Protein AF-A0A2V9C2P5-F1 (afdb_monomer_lite)

Structure (mmCIF, N/CA/C/O backbone):
data_AF-A0A2V9C2P5-F1
#
_entry.id   AF-A0A2V9C2P5-F1
#
loop_
_atom_site.group_PDB
_atom_site.id
_atom_site.type_symbol
_atom_site.label_atom_id
_atom_site.label_alt_id
_atom_site.label_comp_id
_atom_site.label_asym_id
_atom_site.label_entity_id
_atom_site.label_seq_id
_atom_site.pdbx_PDB_ins_code
_atom_site.Cartn_x
_atom_site.Cartn_y
_atom_site.Cartn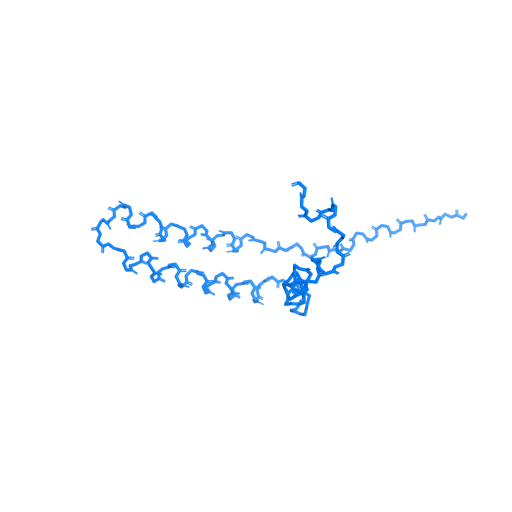_z
_atom_site.occupancy
_atom_site.B_iso_or_equiv
_atom_site.auth_seq_id
_atom_site.auth_comp_id
_atom_site.auth_asym_id
_atom_site.auth_atom_id
_atom_site.pdbx_PDB_model_num
ATOM 1 N N . MET A 1 1 ? -39.959 -23.018 30.755 1.00 41.03 1 MET A N 1
ATOM 2 C CA . MET A 1 1 ? -38.980 -21.914 30.755 1.00 41.03 1 MET A CA 1
ATOM 3 C C . MET A 1 1 ? -37.965 -22.258 29.684 1.00 41.03 1 MET A C 1
ATOM 5 O O . MET A 1 1 ? -37.076 -23.058 29.933 1.00 41.03 1 MET A O 1
ATOM 9 N N . THR A 1 2 ? -38.214 -21.794 28.463 1.00 42.03 2 THR A N 1
ATOM 10 C CA . THR A 1 2 ? -37.440 -22.145 27.268 1.00 42.03 2 THR A CA 1
ATOM 11 C C . THR A 1 2 ? -36.679 -20.889 26.888 1.00 42.03 2 THR A C 1
ATOM 13 O O . THR A 1 2 ? -37.301 -19.865 26.617 1.00 42.03 2 THR A O 1
ATOM 16 N N . ILE A 1 3 ? -35.354 -20.924 26.997 1.00 57.94 3 ILE A N 1
ATOM 17 C CA . ILE A 1 3 ? -34.507 -19.813 26.574 1.00 57.94 3 ILE A CA 1
ATOM 18 C C . ILE A 1 3 ? -34.432 -19.926 25.054 1.00 57.94 3 ILE A C 1
ATOM 20 O O . ILE A 1 3 ? -33.715 -20.784 24.542 1.00 57.94 3 ILE A O 1
ATOM 24 N N . ASP A 1 4 ? -35.221 -19.111 24.351 1.00 50.69 4 ASP A N 1
ATOM 25 C CA . ASP A 1 4 ? -34.998 -18.819 22.937 1.00 50.69 4 ASP A CA 1
ATOM 26 C C . ASP A 1 4 ? -33.613 -18.176 22.839 1.00 50.69 4 ASP A C 1
ATOM 28 O O . ASP A 1 4 ? -33.417 -16.990 23.104 1.00 50.69 4 ASP A O 1
ATOM 32 N N . GLN A 1 5 ? -32.616 -19.004 22.545 1.00 56.69 5 GLN A N 1
ATOM 33 C CA . GLN A 1 5 ? -31.332 -18.554 22.042 1.00 56.69 5 GLN A CA 1
ATOM 34 C C . GLN A 1 5 ? -31.593 -18.052 20.622 1.00 56.69 5 GLN A C 1
ATOM 36 O O . GLN A 1 5 ? -31.373 -18.762 19.643 1.00 56.69 5 GLN A O 1
ATOM 41 N N . THR A 1 6 ? -32.095 -16.824 20.508 1.00 49.25 6 THR A N 1
ATOM 42 C CA . THR A 1 6 ? -31.892 -16.007 19.319 1.00 49.25 6 THR A CA 1
ATOM 43 C C . THR A 1 6 ? -30.400 -15.732 19.244 1.00 49.25 6 THR A C 1
ATOM 45 O O . THR A 1 6 ? -29.891 -14.691 19.654 1.00 49.25 6 THR A O 1
ATOM 48 N N . ASP A 1 7 ? -29.691 -16.725 18.720 1.00 49.78 7 ASP A N 1
ATOM 49 C CA . ASP A 1 7 ? -28.437 -16.567 18.010 1.00 49.78 7 ASP A CA 1
ATOM 50 C C . ASP A 1 7 ? -28.766 -15.719 16.768 1.00 49.78 7 ASP A C 1
ATOM 52 O O . ASP A 1 7 ? -28.810 -16.183 15.628 1.00 49.78 7 ASP A O 1
ATOM 56 N N . GLU A 1 8 ? -29.123 -14.449 16.996 1.00 49.47 8 GLU A N 1
ATOM 57 C CA . GLU A 1 8 ? -29.065 -13.432 15.968 1.00 49.47 8 GLU A CA 1
ATOM 58 C C . GLU A 1 8 ? -27.583 -13.294 15.649 1.00 49.47 8 GLU A C 1
ATOM 60 O O . GLU A 1 8 ? -26.865 -12.458 16.201 1.00 49.47 8 GLU A O 1
ATOM 65 N N . LEU A 1 9 ? -27.115 -14.169 14.758 1.00 53.78 9 LEU A N 1
ATOM 66 C CA . LEU A 1 9 ? -25.928 -13.963 13.959 1.00 53.78 9 LEU A CA 1
ATOM 67 C C . LEU A 1 9 ? -26.162 -12.634 13.251 1.00 53.78 9 LEU A C 1
ATOM 69 O O . LEU A 1 9 ? -26.737 -12.589 12.161 1.00 53.78 9 LEU A O 1
ATOM 73 N N . THR A 1 10 ? -25.795 -11.543 13.934 1.00 56.66 10 THR A N 1
ATOM 74 C CA . THR A 1 10 ? -25.760 -10.194 13.383 1.00 56.66 10 THR A CA 1
ATOM 75 C C . THR A 1 10 ? -25.253 -10.341 11.959 1.00 56.66 10 THR A C 1
ATOM 77 O O . THR A 1 10 ? -24.199 -10.960 11.782 1.00 56.66 10 THR A O 1
ATOM 80 N N . PRO A 1 11 ? -26.001 -9.896 10.931 1.00 55.09 11 PRO A N 1
ATOM 81 C CA . PRO A 1 11 ? -25.563 -10.055 9.559 1.00 55.09 11 PRO A CA 1
ATOM 82 C C . PRO A 1 11 ? -24.235 -9.317 9.425 1.00 55.09 11 PRO A C 1
ATOM 84 O O . PRO A 1 11 ? -24.209 -8.097 9.250 1.00 55.09 11 PRO A O 1
ATOM 87 N N . GLN A 1 12 ? -23.123 -10.041 9.582 1.00 57.78 12 GLN A N 1
ATOM 88 C CA . GLN A 1 12 ? -21.782 -9.533 9.390 1.00 57.78 12 GLN A CA 1
ATOM 89 C C . GLN A 1 12 ? -21.747 -9.169 7.924 1.00 57.78 12 GLN A C 1
ATOM 91 O O . GLN A 1 12 ? -21.620 -10.018 7.043 1.00 57.78 12 GLN A O 1
ATOM 96 N N . LYS A 1 13 ? -22.015 -7.891 7.674 1.00 57.47 13 LYS A N 1
ATOM 97 C CA . LYS A 1 13 ? -22.169 -7.295 6.362 1.00 57.47 13 LYS A CA 1
ATOM 98 C C . LYS A 1 13 ? -20.906 -7.624 5.596 1.00 57.47 13 LYS A C 1
ATOM 100 O O . LYS A 1 13 ? -19.884 -6.984 5.829 1.00 57.47 13 LYS A O 1
ATOM 105 N N . ALA A 1 14 ? -20.990 -8.660 4.758 1.00 59.31 14 ALA A N 1
ATOM 106 C CA . ALA A 1 14 ? -19.834 -9.302 4.163 1.00 59.31 14 ALA A CA 1
ATOM 107 C C . ALA A 1 14 ? -18.958 -8.221 3.545 1.00 59.31 14 ALA A C 1
ATOM 109 O O . ALA A 1 14 ? -19.365 -7.532 2.600 1.00 59.31 14 ALA A O 1
ATOM 110 N N . LEU A 1 15 ? -17.793 -8.010 4.160 1.00 61.03 15 LEU A N 1
ATOM 111 C CA . LEU A 1 15 ? -16.818 -7.057 3.678 1.00 61.03 15 LEU A CA 1
ATOM 112 C C . LEU A 1 15 ? -16.522 -7.479 2.245 1.00 61.03 15 LEU A C 1
ATOM 114 O O . LEU A 1 15 ? -16.014 -8.573 1.998 1.00 61.03 15 LEU A O 1
ATOM 118 N N . ARG A 1 16 ? -16.901 -6.649 1.274 1.00 65.81 16 ARG A N 1
ATOM 119 C CA . ARG A 1 16 ? -16.580 -6.905 -0.127 1.00 65.81 16 ARG A CA 1
ATOM 120 C C . ARG A 1 16 ? -15.083 -6.680 -0.267 1.00 65.81 16 ARG A C 1
ATOM 122 O O . ARG A 1 16 ? -14.688 -5.589 -0.624 1.00 65.81 16 ARG A O 1
ATOM 129 N N . LEU A 1 17 ? -14.264 -7.672 0.078 1.00 66.62 17 LEU A N 1
ATOM 130 C CA . LEU A 1 17 ? -12.799 -7.617 -0.009 1.00 66.62 17 LEU A CA 1
ATOM 131 C C . LEU A 1 17 ? -12.319 -7.749 -1.458 1.00 66.62 17 LEU A C 1
ATOM 133 O O . LEU A 1 17 ? -11.267 -7.240 -1.831 1.00 66.62 17 LEU A O 1
ATOM 137 N N . TRP A 1 18 ? -13.134 -8.400 -2.287 1.00 72.19 18 TRP A N 1
ATOM 138 C CA . TRP A 1 18 ? -12.800 -8.795 -3.649 1.00 72.19 18 TRP A CA 1
ATOM 139 C C . TRP A 1 18 ? -12.363 -7.650 -4.584 1.00 72.19 18 TRP A C 1
ATOM 141 O O . TRP A 1 18 ? -11.350 -7.811 -5.257 1.00 72.19 18 TRP A O 1
ATOM 151 N N . PRO A 1 19 ? -13.016 -6.469 -4.612 1.00 73.12 19 PRO A N 1
ATOM 152 C CA . PRO A 1 19 ? -12.575 -5.391 -5.492 1.00 73.12 19 PRO A CA 1
ATOM 153 C C . PRO A 1 19 ? -11.215 -4.791 -5.092 1.00 73.12 19 PRO A C 1
ATOM 155 O O . PRO A 1 19 ? -10.469 -4.350 -5.961 1.00 73.12 19 PRO A O 1
ATOM 158 N N . GLY A 1 20 ? -10.842 -4.844 -3.811 1.00 76.31 20 GLY A N 1
ATOM 159 C CA . GLY A 1 20 ? -9.506 -4.458 -3.354 1.00 76.31 20 GLY A CA 1
ATOM 160 C C . GLY A 1 20 ? -8.448 -5.460 -3.774 1.00 76.31 20 GLY A C 1
ATOM 161 O O . GLY A 1 20 ? -7.390 -5.067 -4.253 1.00 76.31 20 GLY A O 1
ATOM 162 N N . VAL A 1 21 ? -8.761 -6.753 -3.664 1.00 77.62 21 VAL A N 1
ATOM 163 C CA . VAL A 1 21 ? -7.889 -7.825 -4.164 1.00 77.62 21 VAL A CA 1
ATOM 164 C C . VAL A 1 21 ? -7.646 -7.650 -5.663 1.00 77.62 21 VAL A C 1
ATOM 166 O O . VAL A 1 21 ? -6.499 -7.680 -6.097 1.00 77.62 21 VAL A O 1
ATOM 169 N N . VAL A 1 22 ? -8.694 -7.374 -6.446 1.00 82.38 22 VAL A N 1
ATOM 170 C CA . VAL A 1 22 ? -8.561 -7.099 -7.885 1.00 82.38 22 VAL A CA 1
ATOM 171 C C . VAL A 1 22 ? -7.663 -5.884 -8.139 1.00 82.38 22 VAL A C 1
ATOM 173 O O . VAL A 1 22 ? -6.773 -5.966 -8.981 1.00 82.38 22 VAL A O 1
ATOM 176 N N . ALA A 1 23 ? -7.831 -4.787 -7.393 1.00 83.38 23 ALA A N 1
ATOM 177 C CA . ALA A 1 23 ? -6.992 -3.595 -7.537 1.00 83.38 23 ALA A CA 1
ATOM 178 C C . ALA A 1 23 ? -5.513 -3.857 -7.187 1.00 83.38 23 ALA A C 1
ATOM 180 O O . ALA A 1 23 ? -4.630 -3.405 -7.915 1.00 83.38 23 ALA A O 1
ATOM 181 N N . VAL A 1 24 ? -5.235 -4.627 -6.127 1.00 84.25 24 VAL A N 1
ATOM 182 C CA . VAL A 1 24 ? -3.873 -5.049 -5.743 1.00 84.25 24 VAL A CA 1
ATOM 183 C C . VAL A 1 24 ? -3.239 -5.894 -6.842 1.00 84.25 24 VAL A C 1
ATOM 185 O O . VAL A 1 24 ? -2.104 -5.632 -7.238 1.00 84.25 24 VAL A O 1
ATOM 188 N N . VAL A 1 25 ? -3.974 -6.879 -7.362 1.00 86.38 25 VAL A N 1
ATOM 189 C CA . VAL A 1 25 ? -3.496 -7.746 -8.445 1.00 86.38 25 VAL A CA 1
ATOM 190 C C . VAL A 1 25 ? -3.182 -6.915 -9.688 1.00 86.38 25 VAL A C 1
ATOM 192 O O . VAL A 1 25 ? -2.097 -7.051 -10.252 1.00 86.38 25 VAL A O 1
ATOM 195 N N . LEU A 1 26 ? -4.074 -5.997 -10.076 1.00 84.81 26 LEU A N 1
ATOM 196 C CA . LEU A 1 26 ? -3.842 -5.098 -11.208 1.00 84.81 26 LEU A CA 1
ATOM 197 C C . LEU A 1 26 ? -2.610 -4.209 -10.981 1.00 84.81 26 LEU A C 1
ATOM 199 O O . LEU A 1 26 ? -1.775 -4.073 -11.874 1.00 84.81 26 LEU A O 1
ATOM 203 N N . GLN A 1 27 ? -2.460 -3.640 -9.780 1.00 87.06 27 GLN A N 1
ATOM 204 C CA . GLN A 1 27 ? -1.296 -2.829 -9.434 1.00 87.06 27 GLN A CA 1
ATOM 205 C C . GLN A 1 27 ? -0.004 -3.640 -9.533 1.00 87.06 27 GLN A C 1
ATOM 207 O O . GLN A 1 27 ? 0.980 -3.132 -10.062 1.00 87.06 27 GLN A O 1
ATOM 212 N N . TRP A 1 28 ? 0.022 -4.878 -9.038 1.00 86.38 28 TRP A N 1
ATOM 213 C CA . TRP A 1 28 ? 1.210 -5.729 -9.107 1.00 86.38 28 TRP A CA 1
ATOM 214 C C . TRP A 1 28 ? 1.577 -6.094 -10.543 1.00 86.38 28 TRP A C 1
ATOM 216 O O . TRP A 1 28 ? 2.757 -6.038 -10.893 1.00 86.38 28 TRP A O 1
ATOM 226 N N . LEU A 1 29 ? 0.587 -6.380 -11.392 1.00 84.62 29 LEU A N 1
ATOM 227 C CA . LEU A 1 29 ? 0.817 -6.601 -12.819 1.00 84.62 29 LEU A CA 1
ATOM 228 C C . LEU A 1 29 ? 1.473 -5.374 -13.469 1.00 84.62 29 LEU A C 1
ATOM 230 O O . LEU A 1 29 ? 2.511 -5.492 -14.117 1.00 84.62 29 LEU A O 1
ATOM 234 N N . VAL A 1 30 ? 0.935 -4.176 -13.236 1.00 82.50 30 VAL A N 1
ATOM 235 C CA . VAL A 1 30 ? 1.496 -2.948 -13.820 1.00 82.50 30 VAL A CA 1
ATOM 236 C C . VAL A 1 30 ? 2.868 -2.605 -13.225 1.00 82.50 30 VAL A C 1
ATOM 238 O O . VAL A 1 30 ? 3.775 -2.198 -13.946 1.00 82.50 30 VAL A O 1
ATOM 241 N N . ARG A 1 31 ? 3.045 -2.775 -11.912 1.00 81.50 31 ARG A N 1
ATOM 242 C CA . ARG A 1 31 ? 4.271 -2.411 -11.187 1.00 81.50 31 ARG A CA 1
ATOM 243 C C . ARG A 1 31 ? 5.440 -3.332 -11.512 1.00 81.50 31 ARG A C 1
ATOM 245 O O . ARG A 1 31 ? 6.557 -2.840 -11.631 1.00 81.50 31 ARG A O 1
ATOM 252 N N . PHE A 1 32 ? 5.195 -4.638 -11.582 1.00 79.94 32 PHE A N 1
ATOM 253 C CA . PHE A 1 32 ? 6.253 -5.647 -11.612 1.00 79.94 32 PHE A CA 1
ATOM 254 C C . PHE A 1 32 ? 6.302 -6.427 -12.920 1.00 79.94 32 PHE A C 1
ATOM 256 O O . PHE A 1 32 ? 7.396 -6.701 -13.396 1.00 79.94 32 PHE A O 1
ATOM 263 N N . VAL A 1 33 ? 5.163 -6.750 -13.538 1.00 82.06 33 VAL A N 1
ATOM 264 C CA . VAL A 1 33 ? 5.172 -7.535 -14.784 1.00 82.06 33 VAL A CA 1
ATOM 265 C C . VAL A 1 33 ? 5.566 -6.660 -15.969 1.00 82.06 33 VAL A C 1
ATOM 267 O O . VAL A 1 33 ? 6.454 -7.042 -16.725 1.00 82.06 33 VAL A O 1
ATOM 270 N N . VAL A 1 34 ? 4.996 -5.456 -16.098 1.00 83.19 34 VAL A N 1
ATOM 271 C CA . VAL A 1 34 ? 5.272 -4.560 -17.241 1.00 83.19 34 VAL A CA 1
ATOM 272 C C . VAL A 1 34 ? 6.761 -4.205 -17.394 1.00 83.19 34 VAL A C 1
ATOM 274 O O . VAL A 1 34 ? 7.273 -4.347 -18.504 1.00 83.19 34 VAL A O 1
ATOM 277 N N . PRO A 1 35 ? 7.507 -3.803 -16.343 1.00 78.75 35 PRO A N 1
ATOM 278 C CA . PRO A 1 35 ? 8.929 -3.481 -16.496 1.00 78.75 35 PRO A CA 1
ATOM 279 C C . PRO A 1 35 ? 9.809 -4.703 -16.791 1.00 78.75 35 PRO A C 1
ATOM 281 O O . PRO A 1 35 ? 10.898 -4.541 -17.334 1.00 78.75 35 PRO A O 1
ATOM 284 N N . VAL A 1 36 ? 9.349 -5.909 -16.435 1.00 84.06 36 VAL A N 1
ATOM 285 C CA . VAL A 1 36 ? 10.056 -7.168 -16.716 1.00 84.06 36 VAL A CA 1
ATOM 286 C C . VAL A 1 36 ? 9.926 -7.553 -18.189 1.00 84.06 36 VAL A C 1
ATOM 288 O O . VAL A 1 36 ? 10.916 -7.957 -18.792 1.00 84.06 36 VAL A O 1
ATOM 291 N N . VAL A 1 37 ? 8.737 -7.405 -18.790 1.00 85.75 37 VAL A N 1
ATOM 292 C CA . VAL A 1 37 ? 8.539 -7.707 -20.221 1.00 85.75 37 VAL A CA 1
ATOM 293 C C . VAL A 1 37 ? 8.994 -6.584 -21.153 1.00 85.75 37 VAL A C 1
ATOM 295 O O . VAL A 1 37 ? 9.366 -6.865 -22.290 1.00 85.75 37 VAL A O 1
ATOM 298 N N . VAL A 1 38 ? 8.989 -5.327 -20.694 1.00 82.19 38 VAL A N 1
ATOM 299 C CA . VAL A 1 38 ? 9.431 -4.164 -21.481 1.00 82.19 38 VAL A CA 1
ATOM 300 C C . VAL A 1 38 ? 10.567 -3.437 -20.748 1.00 82.19 38 VAL A C 1
ATOM 302 O O . VAL A 1 38 ? 10.321 -2.490 -19.988 1.00 82.19 38 VAL A O 1
ATOM 305 N N . PRO A 1 39 ? 11.829 -3.846 -20.988 1.00 71.12 39 PRO A N 1
ATOM 306 C CA . PRO A 1 39 ? 13.003 -3.160 -20.463 1.00 71.12 39 PRO A CA 1
ATOM 307 C C . PRO A 1 39 ? 13.037 -1.718 -20.992 1.00 71.12 39 PRO A C 1
ATOM 309 O O . PRO A 1 39 ? 13.192 -1.486 -22.186 1.00 71.12 39 PRO A O 1
ATOM 312 N N . GLY A 1 40 ? 12.827 -0.742 -20.104 1.00 80.31 40 GLY A N 1
ATOM 313 C CA . GLY A 1 40 ? 12.708 0.688 -20.440 1.00 80.31 40 GLY A CA 1
ATOM 314 C C . GLY A 1 40 ? 11.434 1.351 -19.903 1.00 80.31 40 GLY A C 1
ATOM 315 O O . GLY A 1 40 ? 11.400 2.563 -19.711 1.00 80.31 40 GLY A O 1
ATOM 316 N N . ALA A 1 41 ? 10.416 0.566 -19.540 1.00 81.56 41 ALA A N 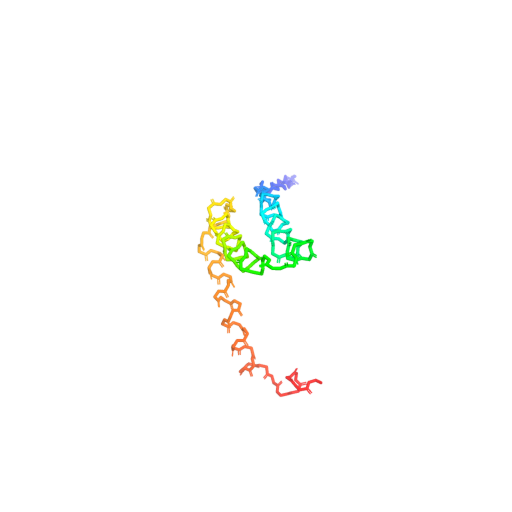1
ATOM 317 C CA . ALA A 1 41 ? 9.152 1.063 -18.990 1.00 81.56 41 ALA A CA 1
ATOM 318 C C . ALA A 1 41 ? 9.175 1.270 -17.458 1.00 81.56 41 ALA A C 1
ATOM 320 O O . ALA A 1 41 ? 8.132 1.240 -16.804 1.00 81.56 41 ALA A O 1
ATOM 321 N N . VAL A 1 42 ? 10.347 1.498 -16.854 1.00 78.75 42 VAL A N 1
ATOM 322 C CA . VAL A 1 42 ? 10.491 1.643 -15.389 1.00 78.75 42 VAL A CA 1
ATOM 323 C C . VAL A 1 42 ? 9.606 2.774 -14.852 1.00 78.75 42 VAL A C 1
ATOM 325 O O . VAL A 1 42 ? 8.944 2.607 -13.829 1.00 78.75 42 VAL A O 1
ATOM 328 N N . ALA A 1 43 ? 9.507 3.889 -15.582 1.00 81.94 43 ALA A N 1
ATOM 329 C CA . ALA A 1 43 ? 8.625 5.002 -15.232 1.00 81.94 43 ALA A CA 1
ATOM 330 C C . ALA A 1 43 ? 7.138 4.596 -15.185 1.00 81.94 43 ALA A C 1
ATOM 332 O O . ALA A 1 43 ? 6.408 5.045 -14.304 1.00 81.94 43 ALA A O 1
ATOM 333 N N . VAL A 1 44 ? 6.700 3.694 -16.071 1.00 79.38 44 VAL A N 1
ATOM 334 C CA . VAL A 1 44 ? 5.327 3.159 -16.087 1.00 79.38 44 VAL A CA 1
ATOM 335 C C . VAL A 1 44 ? 5.071 2.298 -14.853 1.00 79.38 44 VAL A C 1
ATOM 337 O O . VAL A 1 44 ? 4.034 2.452 -14.213 1.00 79.38 44 VAL A O 1
ATOM 340 N N . GLY A 1 45 ? 6.031 1.461 -14.448 1.00 78.69 45 GLY A N 1
ATOM 341 C CA . GLY A 1 45 ? 5.939 0.715 -13.189 1.00 78.69 45 GLY A CA 1
ATOM 342 C C . GLY A 1 45 ? 5.897 1.639 -11.964 1.00 78.69 45 GLY A C 1
ATOM 343 O O . GLY A 1 45 ? 5.134 1.409 -11.020 1.00 78.69 45 GLY A O 1
ATOM 344 N N . VAL A 1 46 ? 6.667 2.733 -11.977 1.00 83.31 46 VAL A N 1
ATOM 345 C CA . VAL A 1 46 ? 6.670 3.723 -10.889 1.00 83.31 46 VAL A CA 1
ATOM 346 C C . VAL A 1 46 ? 5.320 4.431 -10.768 1.00 83.31 46 VAL A C 1
ATOM 348 O O . VAL A 1 46 ? 4.700 4.372 -9.703 1.00 83.31 46 VAL A O 1
ATOM 351 N N . ILE A 1 47 ? 4.844 5.033 -11.860 1.00 86.56 47 ILE A N 1
ATOM 352 C CA . ILE A 1 47 ? 3.583 5.785 -11.910 1.00 86.56 47 ILE A CA 1
ATOM 353 C C . ILE A 1 47 ? 2.384 4.855 -11.695 1.00 86.56 47 ILE A C 1
ATOM 355 O O . ILE A 1 47 ? 1.492 5.171 -10.911 1.00 86.56 47 ILE A O 1
ATOM 359 N N . GLY A 1 48 ? 2.384 3.674 -12.315 1.00 81.19 48 GLY A N 1
ATOM 360 C CA . GLY A 1 48 ? 1.339 2.667 -12.137 1.00 81.19 48 GLY A CA 1
ATOM 361 C C . GLY A 1 48 ? 1.266 2.128 -10.707 1.00 81.19 48 GLY A C 1
ATOM 362 O O . GLY A 1 48 ? 0.175 1.899 -10.193 1.00 81.19 48 GLY A O 1
ATOM 363 N N . GLY A 1 49 ? 2.405 2.009 -10.017 1.00 83.81 49 GLY A N 1
ATOM 364 C CA . GLY A 1 49 ? 2.436 1.686 -8.589 1.00 83.81 49 GLY A CA 1
ATOM 365 C C . GLY A 1 49 ? 1.814 2.774 -7.712 1.00 83.81 49 GLY A C 1
ATOM 366 O O . GLY A 1 49 ? 1.040 2.462 -6.812 1.00 83.81 49 GLY A O 1
ATOM 367 N N . LEU A 1 50 ? 2.122 4.043 -7.995 1.00 86.69 50 LEU A N 1
ATOM 368 C CA . LEU A 1 50 ? 1.551 5.201 -7.297 1.00 86.69 50 LEU A CA 1
ATOM 369 C C . LEU A 1 50 ? 0.033 5.292 -7.496 1.00 86.69 50 LEU A C 1
ATOM 371 O O . LEU A 1 50 ? -0.712 5.350 -6.519 1.00 86.69 50 LEU A O 1
ATOM 375 N N . LEU A 1 51 ? -0.428 5.254 -8.749 1.00 86.81 51 LEU A N 1
ATOM 376 C CA . LEU A 1 51 ? -1.852 5.326 -9.089 1.00 86.81 51 LEU A CA 1
ATOM 377 C C . LEU A 1 51 ? -2.626 4.099 -8.596 1.00 86.81 51 LEU A C 1
ATOM 379 O O . LEU A 1 51 ? -3.744 4.242 -8.100 1.00 86.81 51 LEU A O 1
ATOM 383 N N . GLY A 1 52 ? -2.029 2.906 -8.674 1.00 84.50 52 GLY A N 1
ATOM 384 C CA . GLY A 1 52 ? -2.598 1.684 -8.109 1.00 84.50 52 GLY A CA 1
ATOM 385 C C . GLY A 1 52 ? -2.772 1.795 -6.596 1.00 84.50 52 GLY A C 1
ATOM 386 O O . GLY A 1 52 ? -3.866 1.556 -6.089 1.00 84.50 52 GLY A O 1
ATOM 387 N N . GLY A 1 53 ? -1.744 2.278 -5.890 1.00 83.06 53 GLY A N 1
ATOM 388 C CA . GLY A 1 53 ? -1.807 2.490 -4.445 1.00 83.06 53 GLY A CA 1
ATOM 389 C C . GLY A 1 53 ? -2.896 3.492 -4.063 1.00 83.06 53 GLY A C 1
ATOM 390 O O . GLY A 1 53 ? -3.692 3.226 -3.164 1.00 83.06 53 GLY A O 1
ATOM 391 N N . LEU A 1 54 ? -3.000 4.602 -4.799 1.00 85.56 54 LEU A N 1
ATOM 392 C CA . LEU A 1 54 ? -4.055 5.600 -4.605 1.00 85.56 54 LEU A CA 1
ATOM 393 C C . LEU A 1 54 ? -5.450 5.019 -4.851 1.00 85.56 54 LEU A C 1
ATOM 395 O O . LEU A 1 54 ? -6.379 5.304 -4.100 1.00 85.56 54 LEU A O 1
ATOM 399 N N . THR A 1 55 ? -5.588 4.171 -5.870 1.00 83.56 55 THR A N 1
ATOM 400 C CA . THR A 1 55 ? -6.843 3.488 -6.202 1.00 83.56 55 THR A CA 1
ATOM 401 C C . THR A 1 55 ? -7.244 2.512 -5.100 1.00 83.56 55 THR A C 1
ATOM 403 O O . THR A 1 55 ? -8.413 2.470 -4.728 1.00 83.56 55 THR A O 1
ATOM 406 N N . ILE A 1 56 ? -6.289 1.777 -4.520 1.00 81.69 56 ILE A N 1
ATOM 407 C CA . ILE A 1 56 ? -6.535 0.895 -3.372 1.00 81.69 56 ILE A CA 1
ATOM 408 C C . ILE A 1 56 ? -6.942 1.704 -2.142 1.00 81.69 56 ILE A C 1
ATOM 410 O O . ILE A 1 56 ? -7.898 1.324 -1.473 1.00 81.69 56 ILE A O 1
ATOM 414 N 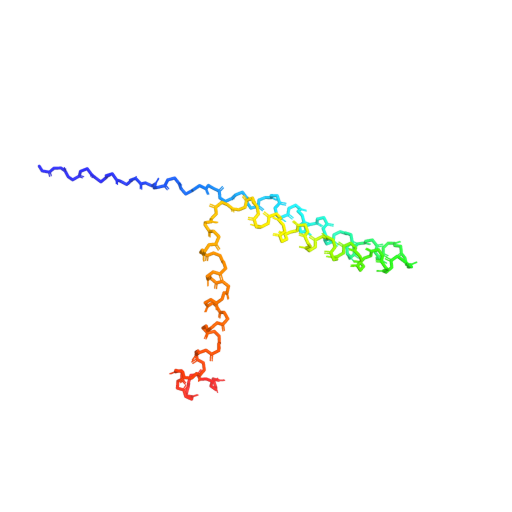N . VAL A 1 57 ? -6.256 2.812 -1.843 1.00 79.94 57 VAL A N 1
ATOM 415 C CA . VAL A 1 57 ? -6.593 3.679 -0.702 1.00 79.94 57 VAL A CA 1
ATOM 416 C C . VAL A 1 57 ? -7.980 4.284 -0.884 1.00 79.94 57 VAL A C 1
ATOM 418 O O . VAL A 1 57 ? -8.805 4.187 0.020 1.00 79.94 57 VAL A O 1
ATOM 421 N N . ALA A 1 58 ? -8.278 4.841 -2.059 1.00 77.94 58 ALA A N 1
ATOM 422 C CA . ALA A 1 58 ? -9.602 5.359 -2.379 1.00 77.94 58 ALA A CA 1
ATOM 423 C C . ALA A 1 58 ? -10.658 4.253 -2.248 1.00 77.94 58 ALA A C 1
ATOM 425 O O . ALA A 1 58 ? -11.652 4.415 -1.542 1.00 77.94 58 ALA A O 1
ATOM 426 N N . TRP A 1 59 ? -10.418 3.084 -2.840 1.00 74.12 59 TRP A N 1
ATOM 427 C CA . TRP A 1 59 ? -11.324 1.950 -2.726 1.00 74.12 59 TRP A CA 1
ATOM 428 C C . TRP A 1 59 ? -11.559 1.537 -1.267 1.00 74.12 59 TRP A C 1
ATOM 430 O O . TRP A 1 59 ? -12.700 1.347 -0.841 1.00 74.12 59 TRP A O 1
ATOM 440 N N . TRP A 1 60 ? -10.492 1.449 -0.481 1.00 71.62 60 TRP A N 1
ATOM 441 C CA . TRP A 1 60 ? -10.554 1.105 0.929 1.00 71.62 60 TRP A CA 1
ATOM 442 C C . TRP A 1 60 ? -11.362 2.146 1.714 1.00 71.62 60 TRP A C 1
ATOM 444 O O . TRP A 1 60 ? -12.215 1.763 2.516 1.00 71.62 60 TRP A O 1
ATOM 454 N N . LEU A 1 61 ? -11.171 3.441 1.449 1.00 67.06 61 LEU A N 1
ATOM 455 C CA . LEU A 1 61 ? -11.901 4.527 2.109 1.00 67.06 61 LEU A CA 1
ATOM 456 C C . LEU A 1 61 ? -13.392 4.573 1.736 1.00 67.06 61 LEU A C 1
ATOM 458 O O . LEU A 1 61 ? -14.205 4.877 2.606 1.00 67.06 61 LEU A O 1
ATOM 462 N N . PHE A 1 62 ? -13.757 4.267 0.486 1.00 64.44 62 PHE A N 1
ATOM 463 C CA . PHE A 1 62 ? -15.133 4.420 -0.010 1.00 64.44 62 PHE A CA 1
ATOM 464 C C . PHE A 1 62 ? -15.984 3.140 0.050 1.00 64.44 62 PHE A C 1
ATOM 466 O O . PHE A 1 62 ? -17.186 3.216 0.300 1.00 64.44 62 PHE A O 1
ATOM 473 N N . PHE A 1 63 ? -15.405 1.959 -0.190 1.00 62.84 63 PHE A N 1
ATOM 474 C CA . PHE A 1 63 ? -16.184 0.737 -0.459 1.00 62.84 63 PHE A CA 1
ATOM 475 C C . PHE A 1 63 ? -16.172 -0.303 0.653 1.00 62.84 63 PHE A C 1
ATOM 477 O O . PHE A 1 63 ? -17.042 -1.179 0.687 1.00 62.84 63 PHE A O 1
ATOM 484 N N . ASN A 1 64 ? -15.231 -0.219 1.584 1.00 61.91 64 ASN A N 1
ATOM 485 C CA . ASN A 1 64 ? -15.269 -1.057 2.765 1.00 61.91 64 ASN A CA 1
ATOM 486 C C . ASN A 1 64 ? -16.209 -0.346 3.770 1.00 61.91 64 ASN A C 1
ATOM 488 O O . ASN A 1 64 ? -16.023 0.822 4.103 1.00 61.91 64 ASN A O 1
ATOM 492 N N . ARG A 1 65 ? -17.314 -0.995 4.150 1.00 59.44 65 ARG A N 1
ATOM 493 C CA . ARG A 1 65 ? -18.444 -0.383 4.884 1.00 59.44 65 ARG A CA 1
ATOM 494 C C . ARG A 1 65 ? -18.269 -0.378 6.414 1.00 59.44 65 ARG A C 1
ATOM 496 O O . ARG A 1 65 ? -19.253 -0.184 7.120 1.00 59.44 65 ARG A O 1
ATOM 503 N N . ALA A 1 66 ? -17.063 -0.610 6.933 1.00 59.28 66 ALA A N 1
ATOM 504 C CA . ALA A 1 66 ? -16.778 -0.389 8.356 1.00 59.28 66 ALA A CA 1
ATOM 505 C C . ALA A 1 66 ? -16.673 1.124 8.651 1.00 59.28 66 ALA A C 1
ATOM 507 O O . ALA A 1 66 ? -16.070 1.824 7.827 1.00 59.28 66 ALA A O 1
ATOM 508 N N . PRO A 1 67 ? -17.242 1.628 9.765 1.00 65.31 67 PRO A N 1
ATOM 509 C CA . PRO A 1 67 ? -17.234 3.048 10.105 1.00 65.31 67 PRO A CA 1
ATOM 510 C C . PRO A 1 67 ? -15.813 3.625 10.079 1.00 65.31 67 PRO A C 1
ATOM 512 O O . PRO A 1 67 ? -14.854 3.017 10.549 1.00 65.31 67 PRO A O 1
ATOM 515 N N . TRP A 1 68 ? -15.676 4.810 9.479 1.00 63.47 68 TRP A N 1
ATOM 516 C CA . TRP A 1 68 ? -14.389 5.462 9.202 1.00 63.47 68 TRP A CA 1
ATOM 517 C C . TRP A 1 68 ? -13.542 5.652 10.471 1.00 63.47 68 TRP A C 1
ATOM 519 O O . TRP A 1 68 ? -12.323 5.473 10.449 1.00 63.47 68 TRP A O 1
ATOM 529 N N . SER A 1 69 ? -14.216 5.933 11.590 1.00 64.50 69 SER A N 1
ATOM 530 C CA . SER A 1 69 ? -13.628 6.048 12.926 1.00 64.50 69 SER A CA 1
ATOM 531 C C . SER A 1 69 ? -12.940 4.766 13.384 1.00 64.50 69 SER A C 1
ATOM 533 O O . SER A 1 69 ? -11.877 4.834 13.985 1.00 64.50 69 SER A O 1
ATOM 535 N N . GLU A 1 70 ? -13.496 3.602 13.067 1.00 68.19 70 GLU A N 1
ATOM 536 C CA . GLU A 1 70 ? -12.979 2.304 13.502 1.00 68.19 70 GLU A CA 1
ATOM 537 C C . GLU A 1 70 ? -11.698 1.934 12.754 1.00 68.19 70 GLU A C 1
ATOM 539 O O . GLU A 1 70 ? -10.797 1.315 13.307 1.00 68.19 70 GLU A O 1
ATOM 544 N N . ARG A 1 71 ? -11.566 2.376 11.501 1.00 69.62 71 ARG A N 1
ATOM 545 C CA . ARG A 1 71 ? -10.385 2.083 10.683 1.00 69.62 71 ARG A CA 1
ATOM 546 C C . ARG A 1 71 ? -9.224 3.016 10.917 1.00 69.62 71 ARG A C 1
ATOM 548 O O . ARG A 1 71 ? -8.101 2.556 11.094 1.00 69.62 71 ARG A O 1
ATOM 555 N N . VAL A 1 72 ? -9.494 4.319 10.888 1.00 76.19 72 VAL A N 1
ATOM 556 C CA . VAL A 1 72 ? -8.483 5.319 11.234 1.00 76.19 72 VAL A CA 1
ATOM 557 C C . VAL A 1 72 ? -8.097 5.122 12.695 1.00 76.19 72 VAL A C 1
ATOM 559 O O . VAL A 1 72 ? -6.912 5.080 13.003 1.00 76.19 72 VAL A O 1
ATOM 562 N N . GLY A 1 73 ? -9.087 4.872 13.558 1.00 76.81 73 GLY A N 1
ATOM 563 C CA . GLY A 1 73 ? -8.892 4.483 14.947 1.00 76.81 73 GLY A CA 1
ATOM 564 C C . GLY A 1 73 ? -7.998 3.260 15.076 1.00 76.81 73 GLY A C 1
ATOM 565 O O . GLY A 1 73 ? -6.988 3.361 15.748 1.00 76.81 73 GLY A O 1
ATOM 566 N N . ALA A 1 74 ? -8.278 2.148 14.390 1.00 79.75 74 ALA A N 1
ATOM 567 C CA . ALA A 1 74 ? -7.438 0.951 14.466 1.00 79.75 74 ALA A CA 1
ATOM 568 C C . ALA A 1 74 ? -5.998 1.187 13.982 1.00 79.75 74 ALA A C 1
ATOM 570 O O . ALA A 1 74 ? -5.067 0.736 14.640 1.00 79.75 74 ALA A O 1
ATOM 571 N N . ILE A 1 75 ? -5.788 1.911 12.874 1.00 81.94 75 ILE A N 1
ATOM 572 C CA . ILE A 1 75 ? -4.432 2.216 12.378 1.00 81.94 75 ILE A CA 1
ATOM 573 C C . ILE A 1 75 ? -3.676 3.099 13.375 1.00 81.94 75 ILE A C 1
ATOM 575 O O . ILE A 1 75 ? -2.528 2.809 13.713 1.00 81.94 75 ILE A O 1
ATOM 579 N N . VAL A 1 76 ? -4.319 4.159 13.866 1.00 87.44 76 VAL A N 1
ATOM 580 C CA . VAL A 1 76 ? -3.727 5.067 14.855 1.00 87.44 76 VAL A CA 1
ATOM 581 C C . VAL A 1 76 ? -3.452 4.322 16.155 1.00 87.44 76 VAL A C 1
ATOM 583 O O . VAL A 1 76 ? -2.349 4.414 16.679 1.00 87.44 76 VAL A O 1
ATOM 586 N N . LEU A 1 77 ? -4.412 3.538 16.647 1.00 88.56 77 LEU A N 1
ATOM 587 C CA . LEU A 1 77 ? -4.287 2.749 17.867 1.00 88.56 77 LEU A CA 1
ATOM 588 C C . LEU A 1 77 ? -3.182 1.700 17.734 1.00 88.56 77 LEU A C 1
ATOM 590 O O . LEU A 1 77 ? -2.432 1.509 18.679 1.00 88.56 77 LEU A O 1
ATOM 594 N N . MET A 1 78 ? -3.026 1.074 16.564 1.00 88.62 78 MET A N 1
ATOM 595 C CA . MET A 1 78 ? -1.924 0.153 16.287 1.00 88.62 78 MET A CA 1
ATOM 596 C C . MET A 1 78 ? -0.571 0.872 16.339 1.00 88.62 78 MET A C 1
ATOM 598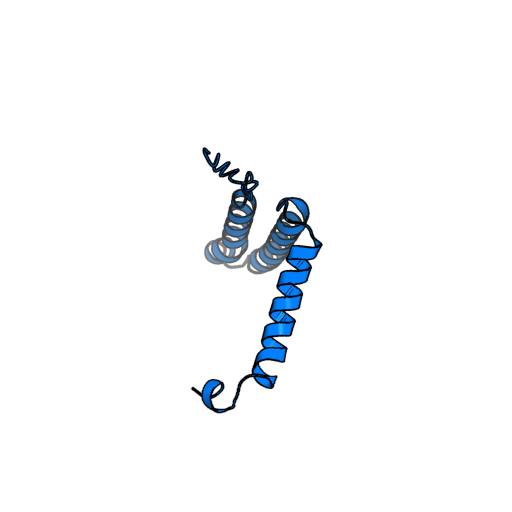 O O . MET A 1 78 ? 0.350 0.381 16.985 1.00 88.62 78 MET A O 1
ATOM 602 N N . GLY A 1 79 ? -0.451 2.058 15.732 1.00 92.38 79 GLY A N 1
ATOM 603 C CA . GLY A 1 79 ? 0.764 2.876 15.824 1.00 92.38 79 GLY A CA 1
ATOM 604 C C . GLY A 1 79 ? 1.072 3.332 17.255 1.00 92.38 79 GLY A C 1
ATOM 605 O O . GLY A 1 79 ? 2.209 3.226 17.712 1.00 92.38 79 GLY A O 1
ATOM 606 N N . VAL A 1 80 ? 0.050 3.783 17.989 1.00 93.81 80 VAL A N 1
ATOM 607 C CA . VAL A 1 80 ? 0.159 4.161 19.405 1.00 93.81 80 VAL A CA 1
ATOM 608 C C . VAL A 1 80 ? 0.569 2.961 20.249 1.00 93.81 80 VAL A C 1
ATOM 610 O O . VAL A 1 80 ? 1.475 3.093 21.063 1.00 93.81 80 VAL A O 1
ATOM 613 N N . ALA A 1 81 ? -0.041 1.794 20.037 1.00 91.00 81 ALA A N 1
ATOM 614 C CA . ALA A 1 81 ? 0.302 0.564 20.735 1.00 91.00 81 ALA A CA 1
ATOM 615 C C . ALA A 1 81 ? 1.764 0.194 20.481 1.00 91.00 81 ALA A C 1
ATOM 617 O O . ALA A 1 81 ? 2.508 0.051 21.439 1.00 91.00 81 ALA A O 1
ATOM 618 N N . LEU A 1 82 ? 2.223 0.165 19.225 1.00 91.94 82 LEU A N 1
ATOM 619 C CA . LEU A 1 82 ? 3.627 -0.121 18.900 1.00 91.94 82 LEU A CA 1
ATOM 620 C C . LEU A 1 82 ? 4.613 0.808 19.624 1.00 91.94 82 LEU A C 1
ATOM 622 O O . LEU A 1 82 ? 5.685 0.366 20.029 1.00 91.94 82 LEU A O 1
ATOM 626 N N . PHE A 1 83 ? 4.254 2.078 19.818 1.00 91.06 83 PHE A N 1
ATOM 627 C CA . PHE A 1 83 ? 5.103 3.040 20.519 1.00 91.06 83 PHE A CA 1
ATOM 628 C C . PHE A 1 83 ? 4.961 2.989 22.051 1.00 91.06 83 PHE A C 1
ATOM 630 O O . PHE A 1 83 ? 5.907 3.289 22.780 1.00 91.06 83 PHE A O 1
ATOM 637 N N . ALA A 1 84 ? 3.783 2.624 22.556 1.00 91.38 84 ALA A N 1
ATOM 638 C CA . ALA A 1 84 ? 3.476 2.562 23.982 1.00 91.38 84 ALA A CA 1
ATOM 639 C C . ALA A 1 84 ? 3.905 1.234 24.620 1.00 91.38 84 ALA A C 1
ATOM 641 O O . ALA A 1 84 ? 4.395 1.232 25.746 1.00 91.38 84 ALA A O 1
ATOM 642 N N . THR A 1 85 ? 3.773 0.118 23.901 1.00 91.50 85 THR A N 1
ATOM 643 C CA . THR A 1 85 ? 4.163 -1.227 24.335 1.00 91.50 85 THR A CA 1
ATOM 644 C C . THR A 1 85 ? 5.585 -1.284 24.903 1.00 91.50 85 THR A C 1
ATOM 646 O O . THR A 1 85 ? 5.710 -1.738 26.038 1.00 91.50 85 THR A O 1
ATOM 649 N N . PRO A 1 86 ? 6.649 -0.771 24.250 1.00 85.56 86 PRO A N 1
ATOM 650 C CA . PRO A 1 86 ? 7.999 -0.822 24.821 1.00 85.56 86 PRO A CA 1
ATOM 651 C C . PRO A 1 86 ? 8.162 -0.016 26.120 1.00 85.56 86 PRO A C 1
ATOM 653 O O . PRO A 1 86 ? 9.132 -0.227 26.835 1.00 85.56 86 PRO A O 1
ATOM 656 N N . ARG A 1 87 ? 7.235 0.895 26.458 1.00 84.62 87 ARG A N 1
ATOM 657 C CA . ARG A 1 87 ? 7.253 1.622 27.743 1.00 84.62 87 ARG A CA 1
ATOM 658 C C . ARG A 1 87 ? 6.584 0.871 28.889 1.00 84.62 87 ARG A C 1
ATOM 660 O O . ARG A 1 87 ? 6.782 1.236 30.042 1.00 84.62 87 ARG A O 1
ATOM 667 N N . ILE A 1 88 ? 5.749 -0.112 28.569 1.00 88.00 88 ILE A N 1
ATOM 668 C CA . ILE A 1 88 ? 4.963 -0.887 29.538 1.00 88.00 88 ILE A CA 1
ATOM 669 C C . ILE A 1 88 ? 5.589 -2.269 29.737 1.00 88.00 88 ILE A C 1
ATOM 671 O O . ILE A 1 88 ? 5.526 -2.842 30.822 1.00 88.00 88 ILE A O 1
ATOM 675 N N . VAL A 1 89 ? 6.185 -2.811 28.677 1.00 87.94 89 VAL A N 1
ATOM 676 C CA . VAL A 1 89 ? 6.838 -4.113 28.686 1.00 87.94 89 VAL A CA 1
ATOM 677 C C . VAL A 1 89 ? 8.122 -4.045 29.509 1.00 87.94 89 VAL A C 1
ATOM 679 O O . VAL A 1 89 ? 8.931 -3.134 29.364 1.00 87.94 89 VAL A O 1
ATOM 682 N N . HIS A 1 90 ? 8.297 -5.030 30.384 1.00 83.56 90 HIS A N 1
ATOM 683 C CA . HIS A 1 90 ? 9.495 -5.167 31.200 1.00 83.56 90 HIS A CA 1
ATOM 684 C C . HIS A 1 90 ? 10.679 -5.644 30.346 1.00 83.56 90 HIS A C 1
ATOM 686 O O . HIS A 1 90 ? 10.492 -6.427 29.415 1.00 83.56 90 HIS A O 1
ATOM 692 N N . GLU A 1 91 ? 11.900 -5.244 30.710 1.00 81.06 91 GLU A N 1
ATOM 693 C CA . GLU A 1 91 ? 13.154 -5.597 30.012 1.00 81.06 91 GLU A CA 1
ATOM 694 C C . GLU A 1 91 ? 13.257 -7.100 29.666 1.00 81.06 91 GLU A C 1
ATOM 696 O O . GLU A 1 91 ? 13.677 -7.467 28.574 1.00 81.06 91 GLU A O 1
ATOM 701 N N . SER A 1 92 ? 12.782 -7.986 30.553 1.00 82.12 92 SER A N 1
ATOM 702 C CA . SER A 1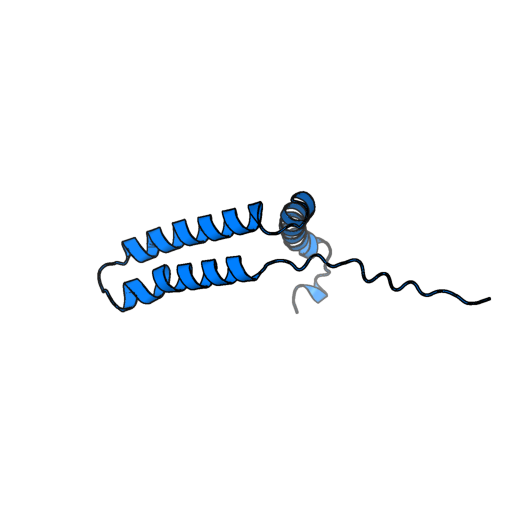 92 ? 12.827 -9.445 30.368 1.00 82.12 92 SER A CA 1
ATOM 703 C C . SER A 1 92 ? 11.937 -9.987 29.242 1.00 82.12 92 SER A C 1
ATOM 705 O O . SER A 1 92 ? 12.110 -11.131 28.838 1.00 82.12 92 SER A O 1
ATOM 707 N N . ILE A 1 93 ? 10.981 -9.197 28.749 1.00 81.44 93 ILE A N 1
ATOM 708 C CA . ILE A 1 93 ? 10.104 -9.530 27.616 1.00 81.44 93 ILE A CA 1
ATOM 709 C C . ILE A 1 93 ? 10.545 -8.778 26.348 1.00 81.44 93 ILE A C 1
ATOM 711 O O . ILE A 1 93 ? 10.259 -9.222 25.239 1.00 81.44 93 ILE A O 1
ATOM 715 N N . ALA A 1 94 ? 11.237 -7.644 26.494 1.00 79.62 94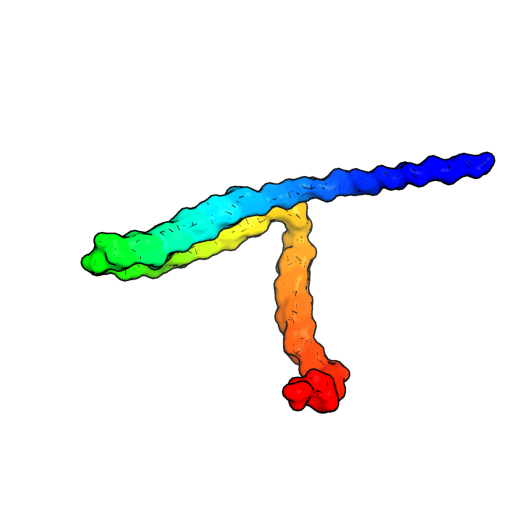 ALA A N 1
ATOM 716 C CA . ALA A 1 94 ? 11.682 -6.817 25.373 1.00 79.62 94 ALA A CA 1
ATOM 717 C C . ALA A 1 94 ? 12.925 -7.380 24.656 1.00 79.62 94 ALA A C 1
ATOM 719 O O . ALA A 1 94 ? 13.059 -7.199 23.447 1.00 79.62 94 ALA A O 1
ATOM 720 N N . THR A 1 95 ? 13.808 -8.067 25.386 1.00 72.56 95 THR A N 1
ATOM 721 C CA . THR A 1 95 ? 15.153 -8.464 24.918 1.00 72.56 95 THR A CA 1
ATOM 722 C C . THR A 1 95 ? 15.287 -9.975 24.686 1.00 72.56 95 THR A C 1
ATOM 724 O O . THR A 1 95 ? 16.373 -10.517 24.871 1.00 72.56 95 THR A O 1
ATOM 727 N N . GLY A 1 96 ? 14.173 -10.646 24.355 1.00 59.81 96 GLY A N 1
ATOM 728 C CA . GLY A 1 96 ? 14.075 -12.109 24.207 1.00 59.81 96 GLY A CA 1
ATOM 729 C C . GLY A 1 96 ? 15.206 -12.768 23.424 1.00 59.81 96 GLY A C 1
ATOM 730 O O . GLY A 1 96 ? 15.650 -12.183 22.410 1.00 59.81 96 GLY A O 1
#

Sequence (96 aa):
MTIDQTDELTPQKALRLWPGVVAVVLQWLVRFVVPVVVPGAVAVGVIGGLLGGLTIVAWWLFFNRAPWSERVGAIVLMGVALFATPRIVHESIATG

pLDDT: mean 75.48, std 12.62, range [41.03, 93.81]

Secondary structure (DSSP, 8-state):
-----------------HHHHHHHHHHHIIIIIHHHHSTT-HHHHHHHHHHHHHHHHHHHHHHS-S-HHHHHHHHHHHHHHHHHHHHHS-HHHHT-

Radius of gyration: 21.42 Å; chains: 1; bounding box: 54×28×53 Å

Foldseek 3Di:
DDPPPPPVPPPPVPFCCPVLVVLVVQLCCQQPVVCVVPVPCNVRNVVSNVVSVVVSVVCCCPRGPDDPCVVVVVVVVVVVCVVCVVVVDDPVVVVD